Protein AF-A0AAP1WER5-F1 (afdb_monomer_lite)

Secondary structure (DSSP, 8-state):
-PPPPTT-----PPTT------S---SS-EEEEE-TTS-EEEEEEEEETTEEEE-HHHHTT-

InterPro domains:
  IPR013783 Immunoglobulin-like fold [G3DSA:2.60.40.10] (1-53)
  IPR036316 Pili assembly chaperone, C-terminal domain superfamily [SSF49584] (2-54)

Sequence (62 aa):
KGLTAAGFKPLVMPPKTSQPLKAKMASAPVLTYINDYGARMPLIFRCEGNTCKVDEDQSSKG

Structure (mmCIF, N/CA/C/O backbone):
data_AF-A0AAP1WER5-F1
#
_entry.id   AF-A0AAP1WER5-F1
#
loop_
_atom_site.group_PDB
_atom_site.id
_atom_site.type_symbol
_atom_site.label_atom_id
_atom_site.label_alt_id
_atom_site.label_comp_id
_atom_site.label_asym_id
_atom_site.label_entity_id
_atom_site.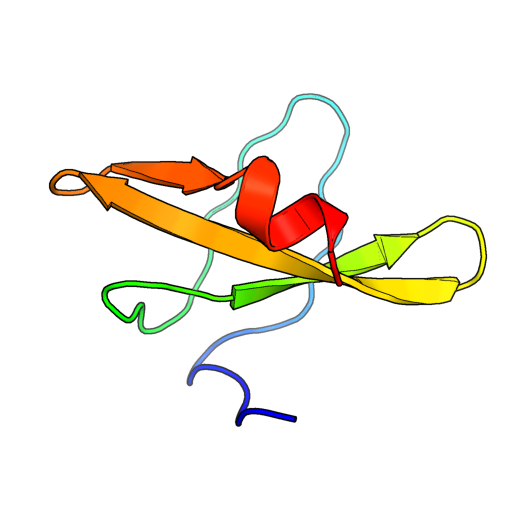label_seq_id
_atom_site.pdbx_PDB_ins_code
_atom_site.Cartn_x
_atom_site.Cartn_y
_atom_site.Cartn_z
_atom_site.occupancy
_atom_site.B_iso_or_equiv
_atom_site.auth_seq_id
_atom_site.auth_comp_id
_atom_site.auth_asym_id
_atom_site.auth_atom_id
_atom_site.pdbx_PDB_model_num
ATOM 1 N N . LYS A 1 1 ? -10.253 -13.846 -4.467 1.00 59.28 1 LYS A N 1
ATOM 2 C CA . LYS A 1 1 ? -9.902 -12.548 -5.103 1.00 59.28 1 LYS A CA 1
ATOM 3 C C . LYS A 1 1 ? -11.056 -11.583 -4.843 1.00 59.28 1 LYS A C 1
ATOM 5 O O . LYS A 1 1 ? -12.163 -11.901 -5.253 1.00 59.28 1 LYS A O 1
ATOM 10 N N . GLY A 1 2 ? -10.840 -10.515 -4.071 1.00 69.62 2 GLY A N 1
ATOM 11 C CA . GLY A 1 2 ? -11.899 -9.559 -3.711 1.00 69.62 2 GLY A CA 1
ATOM 12 C C . GLY A 1 2 ? -12.265 -8.620 -4.863 1.00 69.62 2 GLY A C 1
ATOM 13 O O . GLY A 1 2 ? -11.500 -8.483 -5.820 1.00 69.62 2 GLY A O 1
ATOM 14 N N . LEU A 1 3 ? -13.432 -7.979 -4.769 1.00 83.19 3 LEU A N 1
ATOM 15 C CA . LEU A 1 3 ? -13.833 -6.921 -5.697 1.00 83.19 3 LEU A CA 1
ATOM 16 C C . LEU A 1 3 ? -12.948 -5.686 -5.496 1.00 83.19 3 LEU A C 1
ATOM 18 O O . LEU A 1 3 ? -12.623 -5.317 -4.368 1.00 83.19 3 LEU A O 1
ATOM 22 N N . THR A 1 4 ? -12.573 -5.032 -6.593 1.00 88.31 4 THR A N 1
ATOM 23 C CA . THR A 1 4 ? -11.857 -3.756 -6.536 1.00 88.31 4 THR A CA 1
ATOM 24 C C . THR A 1 4 ? -12.740 -2.693 -5.887 1.00 88.31 4 THR A C 1
ATOM 26 O O . THR A 1 4 ? -13.916 -2.565 -6.227 1.00 88.31 4 THR A O 1
ATOM 29 N N . ALA A 1 5 ? -12.170 -1.917 -4.962 1.00 89.75 5 ALA A N 1
ATOM 30 C CA . ALA A 1 5 ? -12.890 -0.835 -4.304 1.00 89.75 5 ALA A CA 1
ATOM 31 C C . ALA A 1 5 ? -13.434 0.170 -5.333 1.00 89.75 5 ALA A C 1
ATOM 33 O O . ALA A 1 5 ? -12.732 0.579 -6.261 1.00 89.75 5 ALA A O 1
ATOM 34 N N . ALA A 1 6 ? -14.686 0.592 -5.153 1.00 90.12 6 ALA A N 1
ATOM 35 C CA . ALA A 1 6 ? -15.324 1.544 -6.053 1.00 90.12 6 ALA A CA 1
ATOM 36 C C . ALA A 1 6 ? -14.505 2.844 -6.153 1.00 90.12 6 ALA A C 1
ATOM 38 O O . ALA A 1 6 ? -14.115 3.426 -5.136 1.00 90.12 6 ALA A O 1
ATOM 39 N N . GLY A 1 7 ? -14.261 3.292 -7.387 1.00 90.00 7 GLY A N 1
ATOM 40 C CA . GLY A 1 7 ? -13.490 4.500 -7.692 1.00 90.00 7 GLY A CA 1
ATOM 41 C C . GLY A 1 7 ? -11.976 4.297 -7.796 1.00 90.00 7 GLY A C 1
ATOM 42 O O . GLY A 1 7 ? -11.307 5.180 -8.336 1.00 90.00 7 GLY A O 1
ATOM 43 N N . PHE A 1 8 ? -11.444 3.147 -7.362 1.00 91.44 8 PHE A N 1
ATOM 44 C CA . PHE A 1 8 ? -10.014 2.872 -7.458 1.00 91.44 8 PHE A CA 1
ATOM 45 C C . PHE A 1 8 ? -9.575 2.744 -8.918 1.00 91.44 8 PHE A C 1
ATOM 47 O O . PHE A 1 8 ? -10.174 2.015 -9.712 1.00 91.44 8 PHE A O 1
ATOM 54 N N . LYS A 1 9 ? -8.479 3.426 -9.250 1.00 91.44 9 LYS A N 1
ATOM 55 C CA . LYS A 1 9 ? -7.747 3.254 -10.502 1.00 91.44 9 LYS A CA 1
ATOM 56 C C . LYS A 1 9 ? -6.304 2.879 -10.168 1.00 91.44 9 LYS A C 1
ATOM 58 O O . LYS A 1 9 ? -5.741 3.504 -9.268 1.00 91.44 9 LYS A O 1
ATOM 63 N N . PRO A 1 10 ? -5.698 1.905 -10.872 1.00 92.12 10 PRO A N 1
ATOM 64 C CA . PRO A 1 10 ? -4.273 1.636 -10.740 1.00 92.12 10 PRO A CA 1
ATOM 65 C C . PRO A 1 10 ? -3.453 2.908 -10.970 1.00 92.12 10 PRO A C 1
ATOM 67 O O . PRO A 1 10 ? -3.763 3.689 -11.872 1.00 92.12 10 PRO A O 1
ATOM 70 N N . LEU A 1 11 ? -2.410 3.097 -10.168 1.00 92.38 11 LEU A N 1
ATOM 71 C CA . LEU A 1 11 ? -1.464 4.196 -10.312 1.00 92.38 11 LEU A CA 1
ATOM 72 C C . LEU A 1 11 ? -0.038 3.712 -10.051 1.00 92.38 11 LEU A C 1
ATOM 74 O O . LEU A 1 11 ? 0.172 2.716 -9.360 1.00 92.38 11 LEU A O 1
ATOM 78 N N . VAL A 1 12 ? 0.926 4.446 -10.598 1.00 93.31 12 VAL A N 1
ATOM 79 C CA . VAL A 1 12 ? 2.353 4.286 -10.312 1.00 93.31 12 VAL A CA 1
ATOM 80 C C . VAL A 1 12 ? 2.785 5.479 -9.474 1.00 93.31 12 VAL A C 1
ATOM 82 O O . VAL A 1 12 ? 2.518 6.623 -9.841 1.00 93.31 12 VAL A O 1
ATOM 85 N N . MET A 1 13 ? 3.437 5.211 -8.346 1.00 92.75 13 MET A N 1
ATOM 86 C CA . MET A 1 13 ? 3.922 6.249 -7.442 1.00 92.75 13 MET A CA 1
ATOM 87 C C . MET A 1 13 ? 5.407 6.525 -7.697 1.00 92.75 13 MET A C 1
ATOM 89 O O . MET A 1 13 ? 6.212 5.597 -7.607 1.00 92.75 13 MET A O 1
ATOM 93 N N . PRO A 1 14 ? 5.802 7.780 -7.975 1.00 95.44 14 PRO A N 1
ATOM 94 C CA . PRO A 1 14 ? 7.213 8.142 -8.022 1.00 95.44 14 PRO A CA 1
ATOM 95 C C . PRO A 1 14 ? 7.897 7.981 -6.649 1.00 95.44 14 PRO A C 1
ATOM 97 O O . PRO A 1 14 ? 7.226 8.076 -5.611 1.00 95.44 14 PRO A O 1
ATOM 100 N N . PRO A 1 15 ? 9.229 7.799 -6.605 1.00 96.44 15 PRO A N 1
ATOM 101 C CA . PRO A 1 15 ? 9.966 7.639 -5.354 1.00 96.44 15 PRO A CA 1
ATOM 102 C C . PRO A 1 15 ? 9.727 8.787 -4.366 1.00 96.44 15 PRO A C 1
ATOM 104 O O . PRO A 1 15 ? 9.770 9.955 -4.743 1.00 96.44 15 PRO A O 1
ATOM 107 N N . LYS A 1 16 ? 9.527 8.449 -3.084 1.00 95.06 16 LYS A N 1
ATOM 108 C CA . LYS A 1 16 ? 9.349 9.403 -1.968 1.00 95.06 16 LYS A CA 1
ATOM 109 C C . LYS A 1 16 ? 8.187 10.394 -2.152 1.00 95.06 16 LYS A C 1
ATOM 111 O O . LYS A 1 16 ? 8.233 11.504 -1.628 1.00 95.06 16 LYS A O 1
ATOM 116 N N . THR A 1 17 ? 7.141 10.004 -2.879 1.00 96.19 17 THR A N 1
ATOM 117 C CA . THR A 1 17 ? 5.941 10.832 -3.064 1.00 96.19 17 THR A CA 1
ATOM 118 C C . THR A 1 17 ? 4.741 10.304 -2.284 1.00 96.19 17 THR A C 1
ATOM 120 O O . THR A 1 17 ? 4.724 9.179 -1.790 1.00 96.19 17 THR A O 1
ATOM 123 N N . SER A 1 18 ? 3.713 11.141 -2.173 1.00 94.50 18 SER A N 1
ATOM 124 C CA . SER A 1 18 ? 2.390 10.773 -1.674 1.00 94.50 18 SER A CA 1
ATOM 125 C C . SER A 1 18 ? 1.347 11.238 -2.681 1.00 94.50 18 SER A C 1
ATOM 127 O O . SER A 1 18 ? 1.473 12.324 -3.247 1.00 94.50 18 SER A O 1
ATOM 129 N N . GLN A 1 19 ? 0.328 10.416 -2.923 1.00 90.88 19 GLN A N 1
ATOM 130 C CA . GLN A 1 19 ? -0.747 10.729 -3.860 1.00 90.88 19 GLN A CA 1
ATOM 131 C C . GLN A 1 19 ? -2.110 10.358 -3.263 1.00 90.88 19 GLN A C 1
ATOM 133 O O . GLN A 1 19 ? -2.206 9.357 -2.551 1.00 90.88 19 GLN A O 1
ATOM 138 N N . PRO A 1 20 ? -3.176 11.128 -3.551 1.00 89.44 20 PRO A N 1
ATOM 139 C CA . PRO A 1 20 ? -4.518 10.788 -3.099 1.00 89.44 20 PRO A CA 1
ATOM 140 C C . PRO A 1 20 ? -4.998 9.462 -3.700 1.00 89.44 20 PRO A C 1
ATOM 142 O O . PRO A 1 20 ? -5.099 9.321 -4.920 1.00 89.44 20 PRO A O 1
ATOM 145 N N . LEU A 1 21 ? -5.372 8.513 -2.842 1.00 87.81 21 LEU A N 1
ATOM 146 C CA . LEU A 1 21 ? -5.998 7.264 -3.258 1.00 87.81 21 LEU A CA 1
ATOM 147 C C . LEU A 1 21 ? -7.517 7.441 -3.314 1.00 87.81 21 LEU A C 1
ATOM 149 O O . LEU A 1 21 ? -8.197 7.469 -2.290 1.00 87.81 21 LEU A O 1
ATOM 153 N N . LYS A 1 22 ? -8.073 7.560 -4.521 1.00 88.12 22 LYS A N 1
ATOM 154 C CA . LYS A 1 22 ? -9.527 7.646 -4.707 1.00 88.12 22 LYS A CA 1
ATOM 155 C C . LYS A 1 22 ? -10.146 6.255 -4.571 1.00 88.12 22 LYS A C 1
ATOM 157 O O . LYS A 1 22 ? -10.233 5.526 -5.551 1.00 88.12 22 LYS A O 1
ATOM 162 N N . ALA A 1 23 ? -10.562 5.879 -3.367 1.00 87.38 23 ALA A N 1
ATOM 163 C CA . ALA A 1 23 ? -11.246 4.615 -3.110 1.00 87.38 23 ALA A CA 1
ATOM 164 C C . ALA A 1 23 ? -12.166 4.724 -1.889 1.00 87.38 23 ALA A C 1
ATOM 166 O O . ALA A 1 23 ? -11.858 5.434 -0.932 1.00 87.38 23 ALA A O 1
ATOM 167 N N . LYS A 1 24 ? -13.279 3.982 -1.888 1.00 83.38 24 LYS A N 1
ATOM 168 C CA . LYS A 1 24 ? -14.030 3.732 -0.649 1.00 83.38 24 LYS A CA 1
ATOM 169 C C . LYS A 1 24 ? -13.252 2.725 0.204 1.00 83.38 24 LYS A C 1
ATOM 171 O O . LYS A 1 24 ? -13.089 1.580 -0.213 1.00 83.38 24 LYS A O 1
ATOM 176 N N . MET A 1 25 ? -12.756 3.160 1.362 1.00 75.62 25 MET A N 1
ATOM 177 C CA . MET A 1 25 ? -11.972 2.317 2.270 1.00 75.62 25 MET A CA 1
ATOM 178 C C . MET A 1 25 ? -12.858 1.520 3.230 1.00 75.62 25 MET A C 1
ATOM 180 O O . MET A 1 25 ? -13.818 2.050 3.786 1.00 75.62 25 MET A O 1
ATOM 184 N N . ALA A 1 26 ? -12.510 0.245 3.414 1.00 74.38 26 ALA A N 1
ATOM 185 C CA . ALA A 1 26 ? -13.012 -0.606 4.491 1.00 74.38 26 ALA A CA 1
ATOM 186 C C . ALA A 1 26 ? -12.064 -0.532 5.705 1.00 74.38 26 ALA A C 1
ATOM 188 O O . ALA A 1 26 ? -10.965 0.004 5.593 1.00 74.38 26 ALA A O 1
ATOM 189 N N . SER A 1 27 ? -12.467 -1.091 6.849 1.00 76.25 27 SER A N 1
ATOM 190 C CA . SER A 1 27 ? -11.682 -1.081 8.098 1.00 76.25 27 SER A CA 1
ATOM 191 C C . SER A 1 27 ? -10.343 -1.829 8.021 1.00 76.25 27 SER A C 1
ATOM 193 O O . SER A 1 27 ? -9.410 -1.477 8.737 1.00 76.25 27 SER A O 1
ATOM 195 N N . ALA A 1 28 ? -10.242 -2.837 7.151 1.00 82.81 28 ALA A N 1
ATOM 196 C CA . ALA A 1 28 ? -9.020 -3.594 6.882 1.00 82.81 28 ALA A CA 1
ATOM 197 C C . ALA A 1 28 ? -8.787 -3.668 5.362 1.00 82.81 28 ALA A C 1
ATOM 199 O O . ALA A 1 28 ? -9.170 -4.649 4.715 1.00 82.81 28 ALA A O 1
ATOM 200 N N . PRO A 1 29 ? -8.271 -2.594 4.742 1.00 89.62 29 PRO A N 1
ATOM 201 C CA . PRO A 1 29 ? -8.121 -2.551 3.301 1.00 89.62 29 PRO A CA 1
ATOM 202 C C . PRO A 1 29 ? -6.961 -3.435 2.836 1.00 89.62 29 PRO A C 1
ATOM 204 O O . PRO A 1 29 ? -5.905 -3.495 3.462 1.00 89.62 29 PRO A O 1
ATOM 207 N N . VAL A 1 30 ? -7.152 -4.098 1.697 1.00 92.12 30 VAL A N 1
ATOM 208 C CA . VAL A 1 30 ? -6.090 -4.841 1.010 1.00 9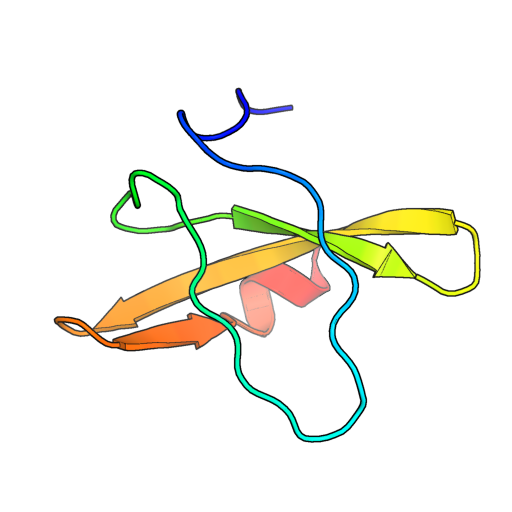2.12 30 VAL A CA 1
ATOM 209 C C . VAL A 1 30 ? -5.687 -4.054 -0.228 1.00 92.12 30 VAL A C 1
ATOM 211 O O . VAL A 1 30 ? -6.511 -3.827 -1.118 1.00 92.12 30 VAL A O 1
ATOM 214 N N . LEU A 1 31 ? -4.425 -3.640 -0.290 1.00 92.56 31 LEU A N 1
ATOM 215 C CA . LEU A 1 31 ? -3.821 -3.060 -1.486 1.00 92.56 31 LEU A CA 1
ATOM 216 C C . LEU A 1 31 ? -3.034 -4.151 -2.206 1.00 92.56 31 LEU A C 1
ATOM 218 O O . LEU A 1 31 ? -2.382 -4.968 -1.573 1.00 92.56 31 LEU A O 1
ATOM 222 N N . THR A 1 32 ? -3.071 -4.178 -3.530 1.00 93.19 32 THR A N 1
ATOM 223 C CA . THR A 1 32 ? -2.244 -5.105 -4.309 1.00 93.19 32 THR A CA 1
ATOM 224 C C . THR A 1 32 ? -1.249 -4.304 -5.125 1.00 93.19 32 THR A C 1
ATOM 226 O O . THR A 1 32 ? -1.665 -3.454 -5.914 1.00 93.19 32 THR A O 1
ATOM 229 N N . TYR A 1 33 ? 0.042 -4.581 -4.954 1.00 93.81 33 TYR A N 1
ATOM 230 C CA . TYR A 1 33 ? 1.105 -3.978 -5.757 1.00 93.81 33 TYR A CA 1
ATOM 231 C C . TYR A 1 33 ? 1.635 -4.971 -6.790 1.00 93.81 33 TYR A C 1
ATOM 233 O O . TYR A 1 33 ? 1.348 -6.168 -6.732 1.00 93.81 33 TYR A O 1
ATOM 241 N N . ILE A 1 34 ? 2.369 -4.450 -7.769 1.00 95.06 34 ILE A N 1
ATOM 242 C CA . ILE A 1 34 ? 3.060 -5.248 -8.780 1.00 95.06 34 ILE A CA 1
ATOM 243 C C . ILE A 1 34 ? 4.544 -5.219 -8.423 1.00 95.06 34 ILE A C 1
ATOM 245 O O . ILE A 1 34 ? 5.099 -4.131 -8.28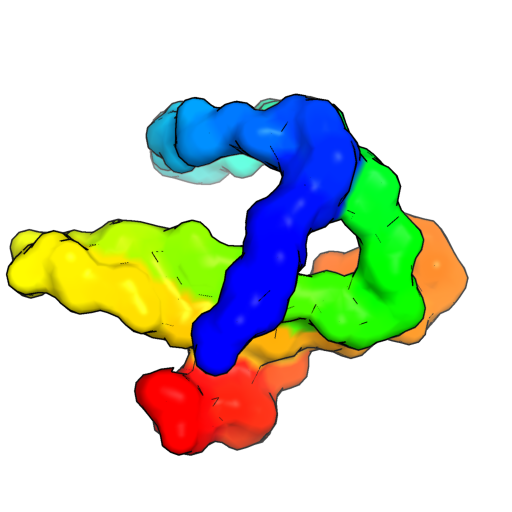7 1.00 95.06 34 ILE A O 1
ATOM 249 N N . ASN A 1 35 ? 5.155 -6.385 -8.222 1.00 94.19 35 ASN A N 1
ATOM 250 C CA . ASN A 1 35 ? 6.597 -6.485 -7.984 1.00 94.19 35 ASN A CA 1
ATOM 251 C C . ASN A 1 35 ? 7.390 -6.521 -9.307 1.00 94.19 35 ASN A C 1
ATOM 253 O O . ASN A 1 35 ? 6.804 -6.580 -10.389 1.00 94.19 35 ASN A O 1
ATOM 257 N N . ASP A 1 36 ? 8.720 -6.545 -9.221 1.00 96.38 36 ASP A N 1
ATOM 258 C CA . ASP A 1 36 ? 9.620 -6.515 -10.390 1.00 96.38 36 ASP A CA 1
ATOM 259 C C . ASP A 1 36 ? 9.483 -7.741 -11.312 1.00 96.38 36 ASP A C 1
ATOM 261 O O . ASP A 1 36 ? 9.854 -7.693 -12.483 1.00 96.38 36 ASP A O 1
ATOM 265 N N . TYR A 1 37 ? 8.893 -8.829 -10.809 1.00 96.31 37 TYR A N 1
ATOM 266 C CA . TYR A 1 37 ? 8.584 -10.047 -11.566 1.00 96.31 37 TYR A CA 1
ATOM 267 C C . TYR A 1 37 ? 7.178 -10.021 -12.195 1.00 96.31 37 TYR A C 1
ATOM 269 O O . TYR A 1 37 ? 6.746 -11.002 -12.799 1.00 96.31 37 TYR A O 1
ATOM 277 N N . GLY A 1 38 ? 6.426 -8.928 -12.031 1.00 95.12 38 GLY A N 1
ATOM 278 C CA . GLY A 1 38 ? 5.056 -8.780 -12.527 1.00 95.12 38 GLY A CA 1
ATOM 279 C C . GLY A 1 38 ? 3.983 -9.456 -11.662 1.00 95.12 38 GLY A C 1
ATOM 280 O O . GLY A 1 38 ? 2.802 -9.440 -12.025 1.00 95.12 38 GLY A O 1
ATOM 281 N N . ALA A 1 39 ? 4.354 -10.036 -10.517 1.00 94.00 39 ALA A N 1
ATOM 282 C CA . ALA A 1 39 ? 3.415 -10.681 -9.607 1.00 94.00 39 ALA A CA 1
ATOM 283 C C . ALA A 1 39 ? 2.591 -9.646 -8.832 1.00 94.00 39 ALA A C 1
ATOM 285 O O . ALA A 1 39 ? 3.052 -8.548 -8.522 1.00 94.00 39 ALA A O 1
ATOM 286 N N . ARG A 1 40 ? 1.351 -10.020 -8.507 1.00 92.62 40 ARG A N 1
ATOM 287 C CA . ARG A 1 40 ? 0.391 -9.188 -7.778 1.00 92.62 40 ARG A CA 1
ATOM 288 C C . ARG A 1 40 ? 0.395 -9.561 -6.301 1.00 92.62 40 ARG A C 1
ATOM 290 O O . ARG A 1 40 ? -0.319 -10.480 -5.911 1.00 92.62 40 ARG A O 1
ATOM 297 N N . MET A 1 41 ? 1.173 -8.836 -5.510 1.00 93.88 41 MET A N 1
ATOM 298 C CA . MET A 1 41 ? 1.387 -9.126 -4.093 1.00 93.88 41 MET A CA 1
ATOM 299 C C . MET A 1 41 ? 0.421 -8.323 -3.210 1.00 93.88 41 MET A C 1
ATOM 301 O O . MET A 1 41 ? 0.227 -7.125 -3.458 1.00 93.88 41 MET A O 1
ATOM 305 N N . PRO A 1 42 ? -0.213 -8.941 -2.199 1.00 93.62 42 PRO A N 1
ATOM 306 C CA . PRO A 1 42 ? -1.080 -8.234 -1.268 1.00 93.62 42 PRO A CA 1
ATOM 307 C C . PRO A 1 42 ? -0.276 -7.454 -0.216 1.00 93.62 42 PRO A C 1
ATOM 309 O O . PRO A 1 42 ? 0.776 -7.880 0.243 1.00 93.62 42 PRO A O 1
ATOM 312 N N . LEU A 1 43 ? -0.823 -6.319 0.201 1.00 94.50 43 LEU A N 1
ATOM 313 C CA . LEU A 1 43 ? -0.481 -5.591 1.416 1.00 94.50 43 LEU A CA 1
ATOM 314 C C . LEU A 1 43 ? -1.769 -5.451 2.217 1.00 94.50 43 LEU A C 1
ATOM 316 O O .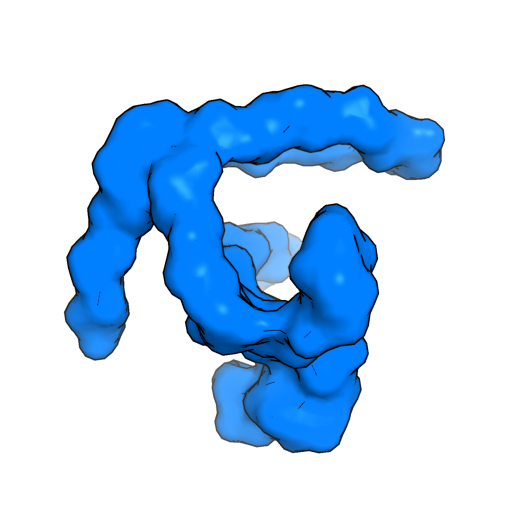 LEU A 1 43 ? -2.736 -4.834 1.757 1.00 94.50 43 LEU A O 1
ATOM 320 N N . ILE A 1 44 ? -1.788 -6.053 3.396 1.00 93.50 44 ILE A N 1
ATOM 321 C CA . ILE A 1 44 ? -2.913 -6.002 4.322 1.00 93.50 44 ILE A CA 1
ATOM 322 C C . ILE A 1 44 ? -2.677 -4.813 5.240 1.00 93.50 44 ILE A C 1
ATOM 324 O O . ILE A 1 44 ? -1.623 -4.702 5.858 1.00 93.50 44 ILE A O 1
ATOM 328 N N . PHE A 1 45 ? -3.642 -3.900 5.308 1.00 93.12 45 PHE A N 1
ATOM 329 C CA . PHE A 1 45 ? -3.560 -2.729 6.169 1.00 93.12 45 PHE A CA 1
ATOM 330 C C . PHE A 1 45 ? -4.437 -2.890 7.405 1.00 93.12 45 PHE A C 1
ATOM 332 O O . PHE A 1 45 ? -5.565 -3.383 7.335 1.00 93.12 45 PHE A O 1
ATOM 339 N N . ARG A 1 46 ? -3.940 -2.364 8.522 1.00 92.38 46 ARG A N 1
ATOM 340 C CA . ARG A 1 46 ? -4.693 -2.153 9.755 1.00 92.38 46 ARG A CA 1
ATOM 341 C C . ARG A 1 46 ? -4.827 -0.657 10.010 1.00 92.38 46 ARG A C 1
ATOM 343 O O . ARG A 1 46 ? -3.843 0.079 9.918 1.00 92.38 46 ARG A O 1
ATOM 350 N N . CYS A 1 47 ? -6.044 -0.211 10.305 1.00 90.88 47 CYS A N 1
ATOM 351 C CA . CYS A 1 47 ? -6.346 1.199 10.525 1.00 90.88 47 CYS A CA 1
ATOM 352 C C . CYS A 1 47 ? -6.558 1.513 12.011 1.00 90.88 47 CYS A C 1
ATOM 354 O O . CYS A 1 47 ? -7.312 0.830 12.702 1.00 90.88 47 CYS A O 1
ATOM 356 N N . GLU A 1 48 ? -5.917 2.583 12.472 1.00 90.62 48 GLU A N 1
ATOM 357 C CA . GLU A 1 48 ? -6.105 3.213 13.777 1.00 90.62 48 GLU A CA 1
ATOM 358 C C . GLU A 1 48 ? -6.629 4.635 13.538 1.00 90.62 48 GLU A C 1
ATOM 360 O O . GLU A 1 48 ? -5.910 5.531 13.082 1.00 90.62 48 GLU A O 1
ATOM 365 N N . GLY A 1 49 ? -7.933 4.828 13.765 1.00 87.75 49 GLY A N 1
ATOM 366 C CA . GLY A 1 49 ? -8.629 6.052 13.370 1.00 87.75 49 GLY A CA 1
ATOM 367 C C . GLY A 1 49 ? -8.557 6.272 11.855 1.00 87.75 49 GLY A C 1
ATOM 368 O O . GLY A 1 49 ? -8.980 5.422 11.073 1.00 87.75 49 GLY A O 1
ATOM 369 N N . ASN A 1 50 ? -8.004 7.412 11.437 1.00 87.69 50 ASN A N 1
ATOM 370 C CA . ASN A 1 50 ? -7.850 7.788 10.027 1.00 87.69 50 ASN A CA 1
ATOM 371 C C . ASN A 1 50 ? -6.500 7.378 9.414 1.00 87.69 50 ASN A C 1
ATOM 373 O O . ASN A 1 50 ? -6.244 7.698 8.254 1.00 87.69 50 ASN A O 1
ATOM 377 N N . THR A 1 51 ? -5.631 6.705 10.173 1.00 89.81 51 THR A N 1
ATOM 378 C CA . THR A 1 51 ? -4.312 6.277 9.692 1.00 89.81 51 THR A CA 1
ATOM 379 C C . THR A 1 51 ? -4.294 4.770 9.519 1.00 89.81 51 THR A C 1
ATOM 381 O O . THR A 1 51 ? -4.605 4.041 10.455 1.00 89.81 51 THR A O 1
ATOM 384 N N . CYS A 1 52 ? -3.887 4.292 8.346 1.00 91.75 52 CYS A N 1
ATOM 385 C CA . CYS A 1 52 ? -3.709 2.867 8.087 1.00 91.75 52 CYS A CA 1
ATOM 386 C C . CYS A 1 52 ? -2.231 2.560 7.847 1.00 91.75 52 CYS A C 1
ATOM 388 O O . CYS A 1 52 ? -1.563 3.268 7.093 1.00 91.75 52 CYS A O 1
ATOM 390 N N . LYS A 1 53 ? -1.730 1.494 8.473 1.00 93.81 53 LYS A N 1
ATOM 391 C CA . LYS A 1 53 ? -0.364 0.984 8.295 1.00 93.81 53 LYS A CA 1
ATOM 392 C C . LYS A 1 53 ? -0.413 -0.463 7.820 1.00 93.81 53 LYS A C 1
ATOM 394 O O . LYS A 1 53 ? -1.402 -1.152 8.059 1.00 93.81 53 LYS A O 1
ATOM 399 N N . VAL A 1 54 ? 0.638 -0.901 7.133 1.00 94.69 54 VAL A N 1
ATOM 400 C CA . VAL A 1 54 ? 0.780 -2.301 6.720 1.00 94.69 54 VAL A CA 1
ATOM 401 C C . VAL A 1 54 ? 0.885 -3.176 7.968 1.00 94.69 54 VAL A C 1
ATOM 403 O O . VAL A 1 54 ? 1.632 -2.864 8.891 1.00 94.69 54 VAL A O 1
ATOM 406 N N . ASP A 1 55 ? 0.124 -4.261 7.984 1.00 94.88 55 ASP A N 1
ATOM 407 C CA . ASP A 1 55 ? 0.308 -5.372 8.904 1.00 94.88 55 ASP A CA 1
ATOM 408 C C . ASP A 1 55 ? 1.365 -6.305 8.299 1.00 94.88 55 ASP A C 1
ATOM 410 O O . ASP A 1 55 ? 1.100 -7.017 7.325 1.00 94.88 55 ASP A O 1
ATOM 414 N N . GLU A 1 56 ? 2.594 -6.230 8.810 1.00 94.00 56 GLU A N 1
ATOM 415 C CA . GLU A 1 56 ? 3.749 -6.948 8.257 1.00 94.00 56 GLU A CA 1
ATOM 416 C C . GLU A 1 56 ? 3.632 -8.471 8.425 1.00 94.00 5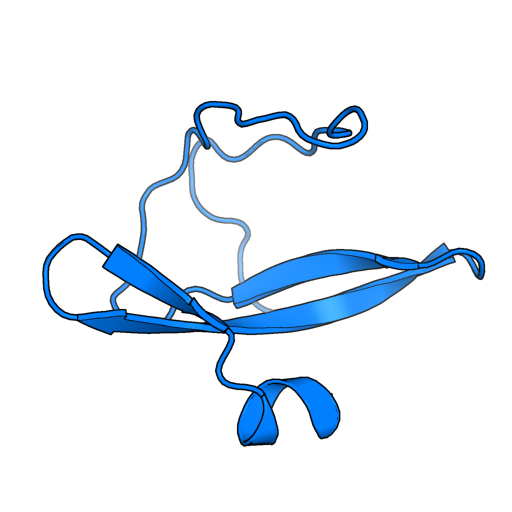6 GLU A C 1
ATOM 418 O O . GLU A 1 56 ? 3.993 -9.224 7.516 1.00 94.00 56 GLU A O 1
ATOM 423 N N . ASP A 1 57 ? 3.072 -8.936 9.545 1.00 94.38 57 ASP A N 1
ATOM 424 C CA . ASP A 1 57 ? 2.870 -10.366 9.805 1.00 94.38 57 ASP A CA 1
ATOM 425 C C . ASP A 1 57 ? 1.839 -10.953 8.839 1.00 94.38 57 ASP A C 1
ATOM 427 O O . ASP A 1 57 ? 2.054 -12.020 8.265 1.00 94.38 57 ASP A O 1
ATOM 431 N N . GLN A 1 58 ? 0.736 -10.244 8.596 1.00 91.56 58 GLN A N 1
ATOM 432 C CA . GLN A 1 58 ? -0.267 -10.717 7.645 1.00 91.56 58 GLN A CA 1
ATOM 433 C C . GLN A 1 58 ? 0.194 -10.575 6.190 1.00 91.56 58 GLN A C 1
ATOM 435 O O . GLN A 1 58 ? -0.092 -11.447 5.370 1.00 91.56 58 GLN A O 1
ATOM 440 N N . SER A 1 59 ? 0.919 -9.505 5.854 1.00 92.12 59 SER A N 1
ATOM 441 C CA . SER A 1 59 ? 1.337 -9.237 4.469 1.00 92.12 59 SER A CA 1
ATOM 442 C C . SER A 1 59 ? 2.491 -10.125 3.997 1.00 92.12 59 SER A C 1
ATOM 444 O O . SER A 1 59 ? 2.611 -10.367 2.802 1.00 92.12 59 SER A O 1
ATOM 446 N N . SER A 1 60 ? 3.325 -10.635 4.908 1.00 88.12 60 SER A N 1
ATOM 447 C CA . SER A 1 60 ? 4.433 -11.548 4.577 1.00 88.12 60 SER A CA 1
ATOM 448 C C . SER A 1 60 ? 3.994 -12.990 4.298 1.00 88.12 60 SER A C 1
ATOM 450 O O . SER A 1 60 ? 4.772 -13.778 3.765 1.00 88.12 60 SER A O 1
ATOM 452 N N . LYS A 1 61 ? 2.747 -13.338 4.636 1.00 79.81 61 LYS A N 1
ATOM 453 C CA . LYS A 1 61 ? 2.154 -14.672 4.426 1.00 79.81 61 LYS A CA 1
ATOM 454 C C . LYS A 1 61 ? 1.455 -14.823 3.069 1.00 79.81 61 LYS A C 1
ATOM 456 O O . LYS A 1 61 ? 0.947 -15.906 2.779 1.00 79.81 61 LYS A O 1
ATOM 461 N N . GLY A 1 62 ? 1.352 -13.734 2.304 1.00 63.47 62 GLY A N 1
ATOM 462 C CA . GLY A 1 62 ? 0.589 -13.637 1.056 1.00 63.47 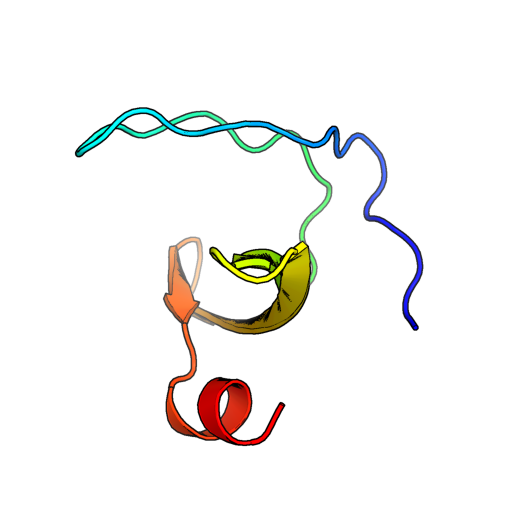62 GLY A CA 1
ATOM 463 C C . GLY A 1 62 ? 1.404 -13.795 -0.215 1.00 63.47 62 GLY A C 1
ATOM 464 O O . GLY A 1 62 ? 2.644 -13.651 -0.166 1.00 63.47 62 GLY A O 1
#

pLDDT: mean 89.5, std 7.56, range [59.28, 96.44]

Foldseek 3Di:
DDDDFPQADDDDDDPPDDDDGGGDDDQWDWDWDQDPVRDTAIFIWHDDVPDIDTPCVVRVVD

Radius of gyration: 12.12 Å; chains: 1; bounding box: 25×26×26 Å

Organism: Escherichia coli (NCBI:txid562)